Protein AF-A0A497D107-F1 (afdb_monomer)

Secondary structure (DSSP, 8-state):
--TTHHHHHHHHHTTSS-----TT--PPPHHHHHHHHHHHHHT-

Mean predicted aligned error: 3.21 Å

Foldseek 3Di:
DDPPQLVLLLCVLVVNDDSDDDPPDDHDDPVSSVVSNVVSVVVD

Nearest PDB structures (foldseek):
  2rfg-assembly1_D  TM=9.440E-01  e=7.222E-02  Hahella chejuensis
  3pb0-assembly4_D  TM=8.391E-01  e=2.545E-02  Thermotoga maritima
  1o5k-assembly1_A  TM=8.419E-01  e=2.716E-02  Thermotoga maritima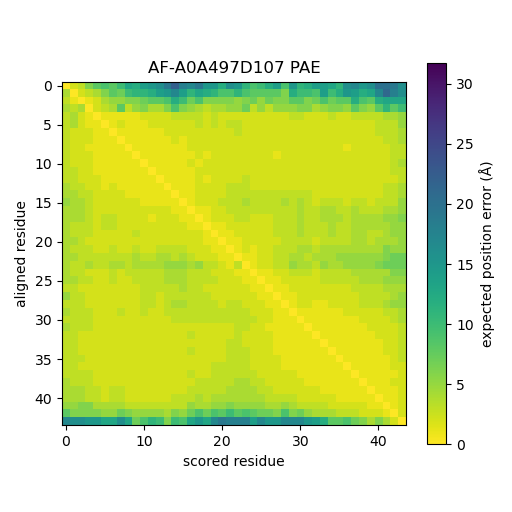 MSB8
  2ehh-assembly1_D  TM=9.278E-01  e=8.783E-02  Aquifex aeolicus
  3pb2-assembly1_A  TM=8.421E-01  e=4.287E-02  Thermotoga maritima

pLDDT: mean 91.41, std 7.49, range [62.5, 96.44]

Structure (mmCIF, N/CA/C/O backbone):
data_AF-A0A497D107-F1
#
_entry.id   AF-A0A497D107-F1
#
loop_
_atom_site.group_PDB
_atom_site.id
_atom_site.type_symbol
_atom_site.label_atom_id
_atom_site.label_alt_id
_atom_site.label_comp_id
_atom_site.label_asym_id
_atom_site.label_entity_id
_atom_site.label_seq_id
_atom_site.pdbx_PDB_ins_code
_atom_site.Cartn_x
_atom_site.Cartn_y
_atom_site.Cartn_z
_atom_site.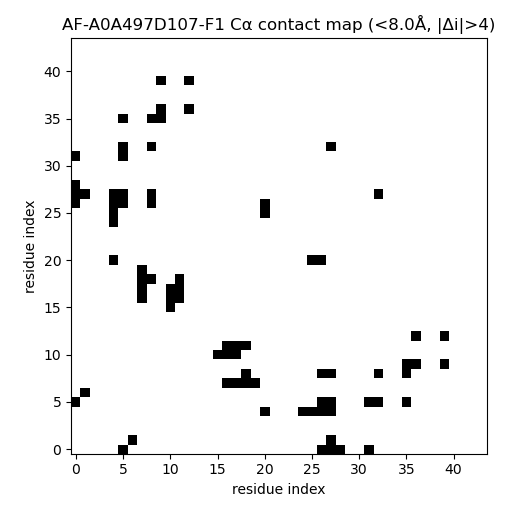occupancy
_atom_site.B_iso_or_equiv
_atom_site.auth_seq_id
_atom_site.auth_comp_id
_atom_site.auth_asym_id
_atom_site.auth_atom_id
_atom_site.pdbx_PDB_model_num
ATOM 1 N N . ASP A 1 1 ? 2.100 -1.914 -9.321 1.00 62.50 1 ASP A N 1
ATOM 2 C CA . ASP A 1 1 ? 1.897 -1.280 -8.001 1.00 62.50 1 ASP A CA 1
ATOM 3 C C . ASP A 1 1 ? 1.889 -2.296 -6.892 1.00 62.50 1 ASP A C 1
ATOM 5 O O . ASP A 1 1 ? 0.917 -3.011 -6.695 1.00 62.50 1 ASP A O 1
ATOM 9 N N . GLY A 1 2 ? 3.023 -2.429 -6.225 1.00 69.12 2 GLY A N 1
ATOM 10 C CA . GLY A 1 2 ? 3.244 -3.474 -5.235 1.00 69.12 2 GLY A CA 1
ATOM 11 C C . GLY A 1 2 ? 4.195 -3.003 -4.149 1.00 69.12 2 GLY A C 1
ATOM 12 O O . GLY A 1 2 ? 4.434 -1.805 -3.995 1.00 69.12 2 GLY A O 1
ATOM 13 N N . ASN A 1 3 ? 4.730 -3.952 -3.386 1.00 81.12 3 ASN A N 1
ATOM 14 C CA . ASN A 1 3 ? 5.713 -3.689 -2.338 1.00 81.12 3 ASN A CA 1
ATOM 15 C C . ASN A 1 3 ? 6.977 -3.024 -2.932 1.00 81.12 3 ASN A C 1
ATOM 17 O O . ASN A 1 3 ? 7.493 -3.557 -3.917 1.00 81.12 3 ASN A O 1
ATOM 21 N N . PRO A 1 4 ? 7.504 -1.906 -2.382 1.00 88.88 4 PRO A N 1
ATOM 22 C CA . PRO A 1 4 ? 7.065 -1.144 -1.197 1.00 88.88 4 PRO A CA 1
ATOM 23 C C . PRO A 1 4 ? 6.122 0.041 -1.459 1.00 88.88 4 PRO A C 1
ATOM 25 O O . PRO A 1 4 ? 5.617 0.618 -0.497 1.00 88.88 4 PRO A O 1
ATOM 28 N N . ALA A 1 5 ? 5.834 0.397 -2.712 1.00 91.56 5 ALA A N 1
ATOM 29 C CA . ALA A 1 5 ? 4.998 1.553 -3.053 1.00 91.56 5 ALA A CA 1
ATOM 30 C C . ALA A 1 5 ? 3.585 1.487 -2.440 1.00 91.56 5 ALA A C 1
ATOM 32 O O . ALA A 1 5 ? 3.132 2.443 -1.817 1.00 91.56 5 ALA A O 1
ATOM 33 N N . GLY A 1 6 ? 2.908 0.337 -2.536 1.00 92.56 6 GLY A N 1
ATOM 34 C CA . GLY A 1 6 ? 1.549 0.182 -1.995 1.00 92.56 6 GLY A CA 1
ATOM 35 C C . GLY A 1 6 ? 1.487 0.226 -0.467 1.00 92.56 6 GLY A C 1
ATOM 36 O O . GLY A 1 6 ? 0.578 0.829 0.100 1.00 92.56 6 GLY A O 1
ATOM 37 N N . VAL A 1 7 ? 2.485 -0.356 0.207 1.00 93.62 7 VAL A N 1
ATOM 38 C CA . VAL A 1 7 ? 2.590 -0.297 1.675 1.00 93.62 7 VAL A CA 1
ATOM 39 C C . VAL A 1 7 ? 2.852 1.139 2.119 1.00 93.62 7 VAL A C 1
ATOM 41 O O . VAL A 1 7 ? 2.240 1.607 3.076 1.00 93.62 7 VAL A O 1
ATOM 44 N N . LYS A 1 8 ? 3.708 1.868 1.397 1.00 94.19 8 LYS A N 1
ATOM 45 C CA . LYS A 1 8 ? 4.022 3.258 1.722 1.00 94.19 8 LYS A CA 1
ATOM 46 C C . LYS A 1 8 ? 2.823 4.183 1.531 1.00 94.19 8 LYS A C 1
ATOM 48 O O . LYS A 1 8 ? 2.525 4.961 2.434 1.00 94.19 8 LYS A O 1
ATOM 53 N N . LYS A 1 9 ? 2.060 3.986 0.450 1.00 94.81 9 LYS A N 1
ATOM 54 C CA . LYS A 1 9 ? 0.784 4.676 0.233 1.00 94.81 9 LYS A CA 1
ATOM 55 C C . LYS A 1 9 ? -0.209 4.416 1.364 1.00 94.81 9 LYS A C 1
ATOM 57 O O . LYS A 1 9 ? -0.865 5.331 1.845 1.00 94.81 9 LYS A O 1
ATOM 62 N N . ALA A 1 10 ? -0.318 3.167 1.813 1.00 94.12 10 ALA A N 1
ATOM 63 C CA . ALA A 1 10 ? -1.221 2.812 2.900 1.00 94.12 10 ALA A CA 1
ATOM 64 C C . ALA A 1 10 ? -0.822 3.471 4.232 1.00 94.12 10 ALA A C 1
ATOM 66 O O . ALA A 1 10 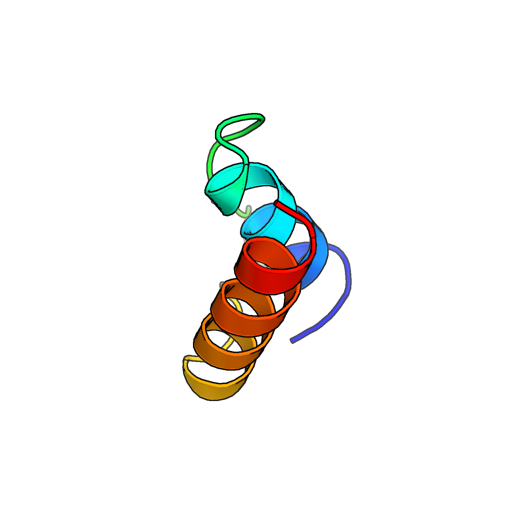? -1.670 4.021 4.934 1.00 94.12 10 ALA A O 1
ATOM 67 N N . LEU A 1 11 ? 0.470 3.458 4.568 1.00 94.56 11 LEU A N 1
ATOM 68 C CA . LEU A 1 11 ? 0.980 4.084 5.789 1.00 94.56 11 LEU A CA 1
ATOM 69 C C . LEU A 1 11 ? 0.883 5.617 5.751 1.00 94.56 11 LEU A C 1
ATOM 71 O O . LEU A 1 11 ? 0.642 6.227 6.795 1.00 94.56 11 LEU A O 1
ATOM 75 N N . SER A 1 12 ? 1.015 6.244 4.578 1.00 95.25 12 SER A N 1
ATOM 76 C CA . SER A 1 12 ? 0.835 7.694 4.445 1.00 95.25 12 SER A CA 1
A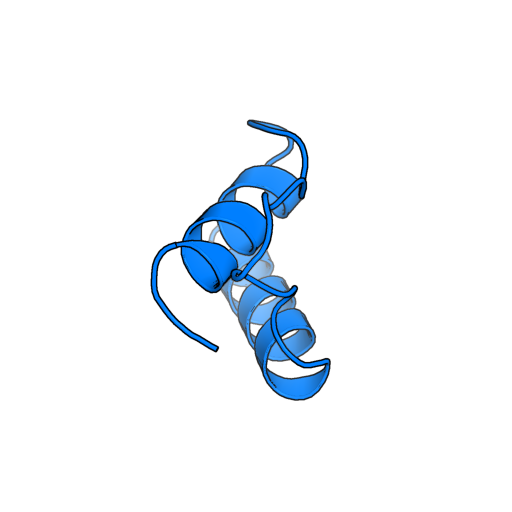TOM 77 C C . SER A 1 12 ? -0.615 8.123 4.645 1.00 95.25 12 SER A C 1
ATOM 79 O O . SER A 1 12 ? -0.872 9.091 5.355 1.00 95.25 12 SER A O 1
ATOM 81 N N . LEU A 1 13 ? -1.581 7.341 4.152 1.00 94.06 13 LEU A N 1
ATOM 82 C CA . LEU A 1 13 ? -3.013 7.557 4.409 1.00 94.06 13 LEU A CA 1
ATOM 83 C C . LEU A 1 13 ? -3.390 7.430 5.896 1.00 94.06 13 LEU A C 1
ATOM 85 O O . LEU A 1 13 ? -4.401 7.981 6.339 1.00 94.06 13 LEU A O 1
ATOM 89 N N . LEU A 1 14 ? -2.577 6.719 6.677 1.00 94.38 14 LEU A N 1
ATOM 90 C CA . LEU A 1 14 ? -2.698 6.626 8.131 1.00 94.38 14 LEU A CA 1
ATOM 91 C C . LEU A 1 14 ? -1.926 7.727 8.879 1.00 94.38 14 LEU A C 1
ATOM 93 O O . LEU A 1 14 ? -1.946 7.736 10.106 1.00 94.38 14 LEU A O 1
ATOM 97 N N . ASN A 1 15 ? -1.292 8.664 8.167 1.00 94.50 15 ASN A N 1
ATOM 98 C CA . ASN A 1 15 ? -0.417 9.711 8.707 1.00 94.50 15 ASN A CA 1
ATOM 99 C C . ASN A 1 15 ? 0.796 9.171 9.495 1.00 94.50 15 ASN A C 1
ATOM 101 O O . ASN A 1 15 ? 1.248 9.805 10.444 1.00 94.50 15 ASN A O 1
ATOM 105 N N . ILE A 1 16 ? 1.324 7.996 9.126 1.00 96.25 16 ILE A N 1
ATOM 106 C CA . ILE A 1 16 ? 2.471 7.367 9.812 1.00 96.25 16 ILE A CA 1
ATOM 107 C C . ILE A 1 16 ? 3.807 7.748 9.155 1.00 96.25 16 ILE A C 1
ATOM 109 O O . ILE A 1 16 ? 4.818 7.904 9.835 1.00 96.25 16 ILE A O 1
ATOM 113 N N . THR A 1 17 ? 3.842 7.864 7.826 1.00 95.00 17 THR A N 1
ATOM 114 C CA . THR A 1 17 ? 5.060 8.166 7.058 1.00 95.00 17 THR A CA 1
ATOM 115 C C . THR A 1 17 ? 4.721 8.946 5.792 1.00 95.00 17 THR A C 1
ATOM 117 O O . THR A 1 17 ? 3.594 8.887 5.312 1.00 95.00 17 THR A O 1
ATOM 120 N N . GLU A 1 18 ? 5.688 9.665 5.232 1.00 93.12 18 GLU A N 1
ATOM 121 C CA . GLU A 1 18 ? 5.515 10.361 3.957 1.00 93.12 18 GLU A CA 1
ATOM 122 C C . GLU A 1 18 ? 5.432 9.375 2.784 1.00 93.12 18 GLU A C 1
ATOM 124 O O . GLU A 1 18 ? 6.091 8.329 2.772 1.00 93.12 18 GLU A O 1
ATOM 129 N N . ASP A 1 19 ? 4.676 9.740 1.749 1.00 91.12 19 ASP A N 1
ATOM 130 C CA . ASP A 1 19 ? 4.537 8.971 0.506 1.00 91.12 19 ASP A CA 1
ATOM 131 C C . ASP A 1 19 ? 5.724 9.199 -0.447 1.00 91.12 19 ASP A C 1
ATOM 133 O O . ASP A 1 19 ? 5.568 9.519 -1.617 1.00 91.12 19 ASP A O 1
ATOM 137 N N . TYR A 1 20 ? 6.945 9.100 0.084 1.00 93.69 20 TYR A N 1
ATOM 138 C CA . TYR A 1 20 ? 8.174 9.346 -0.667 1.00 93.69 20 TYR A CA 1
ATOM 139 C C . TYR A 1 20 ? 8.859 8.038 -1.063 1.00 93.69 20 TYR A C 1
ATOM 141 O O . TYR A 1 20 ? 9.266 7.245 -0.207 1.00 93.69 20 TYR A O 1
ATOM 149 N N . LEU A 1 21 ? 9.066 7.820 -2.358 1.00 92.69 21 LEU A N 1
ATOM 150 C CA . LEU A 1 21 ? 9.783 6.663 -2.891 1.00 92.69 21 LEU A CA 1
ATOM 151 C C . LEU A 1 21 ? 11.064 7.119 -3.597 1.00 92.69 21 LEU A C 1
ATOM 153 O O . LEU A 1 21 ? 11.081 8.119 -4.307 1.00 92.69 21 LEU A O 1
ATOM 157 N N . ARG A 1 22 ? 12.156 6.374 -3.392 1.00 94.00 22 ARG A N 1
ATOM 158 C CA . ARG A 1 22 ? 13.407 6.594 -4.129 1.00 94.00 22 ARG A CA 1
ATOM 159 C C . ARG A 1 22 ? 13.364 5.817 -5.437 1.00 94.00 22 ARG A C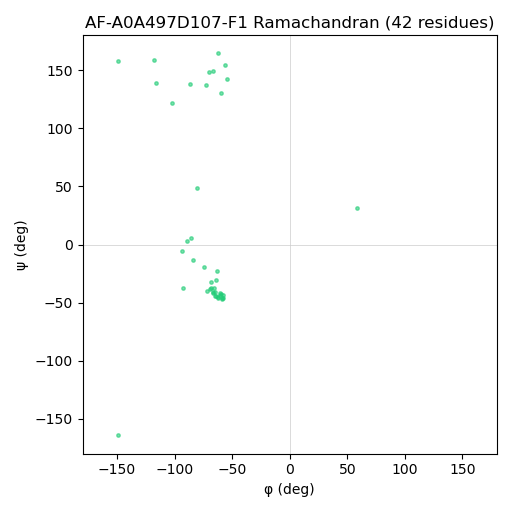 1
ATOM 161 O O . ARG A 1 22 ? 12.987 4.645 -5.437 1.00 94.00 22 ARG A O 1
ATOM 168 N N . LEU A 1 23 ? 13.833 6.439 -6.515 1.00 92.75 23 LEU A N 1
ATOM 169 C CA . LEU A 1 23 ? 14.005 5.765 -7.800 1.00 92.75 23 LEU A CA 1
ATOM 170 C C . LEU A 1 23 ? 14.875 4.498 -7.638 1.00 92.75 23 LEU A C 1
ATOM 172 O O . LEU A 1 23 ? 15.810 4.502 -6.833 1.00 92.75 23 LEU A O 1
ATOM 176 N N . PRO A 1 24 ? 14.562 3.403 -8.357 1.00 90.81 24 PRO A N 1
ATOM 177 C CA . PRO A 1 24 ? 13.641 3.320 -9.499 1.00 90.81 24 PRO A CA 1
ATOM 178 C C . PRO A 1 24 ? 12.164 3.113 -9.12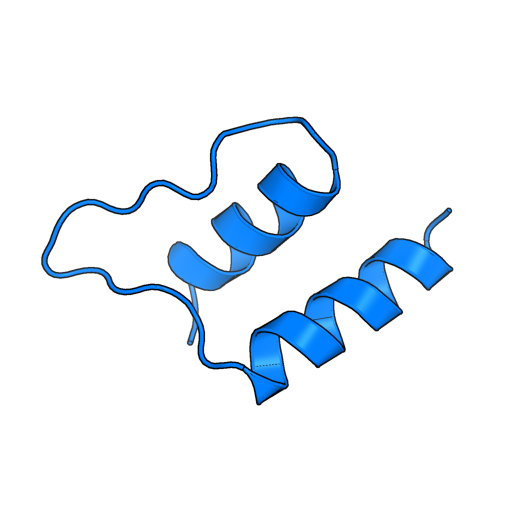0 1.00 90.81 24 PRO A C 1
ATOM 180 O O . PRO A 1 24 ? 11.336 2.893 -9.999 1.00 90.81 24 PRO A O 1
ATOM 183 N N . LEU A 1 25 ? 11.822 3.134 -7.829 1.00 91.06 25 LEU A N 1
ATOM 184 C CA . LEU A 1 25 ? 10.449 2.939 -7.380 1.00 91.06 25 LEU A CA 1
ATOM 185 C C . LEU A 1 25 ? 9.606 4.171 -7.700 1.00 91.06 25 LEU A C 1
ATOM 187 O O . LEU A 1 25 ? 10.033 5.303 -7.476 1.00 91.06 25 LEU A O 1
ATOM 191 N N . VAL A 1 26 ? 8.398 3.915 -8.183 1.00 91.31 26 VAL A N 1
ATOM 192 C CA . VAL A 1 26 ? 7.408 4.933 -8.530 1.00 91.31 26 VAL A CA 1
ATOM 193 C C . VAL A 1 26 ? 6.171 4.765 -7.663 1.00 91.31 26 VAL A C 1
ATOM 195 O O . VAL A 1 26 ? 5.940 3.695 -7.089 1.00 91.31 26 VAL A O 1
ATOM 198 N N . GLU A 1 27 ? 5.401 5.841 -7.548 1.00 92.00 27 GLU A N 1
ATOM 199 C CA . GLU A 1 27 ? 4.110 5.833 -6.867 1.00 92.00 27 GLU A CA 1
ATOM 200 C C . GLU A 1 27 ? 3.175 4.780 -7.469 1.00 92.00 27 GLU A C 1
ATOM 202 O O . GLU A 1 27 ? 3.304 4.386 -8.631 1.00 92.00 27 GLU A O 1
ATOM 207 N N . VAL A 1 28 ? 2.229 4.307 -6.656 1.00 93.94 28 VAL A N 1
ATOM 208 C CA . VAL A 1 28 ? 1.184 3.414 -7.158 1.00 93.94 28 VAL A CA 1
ATOM 209 C C . VAL A 1 28 ? 0.273 4.159 -8.130 1.00 93.94 28 VAL A C 1
ATOM 211 O O . VAL A 1 28 ? 0.042 5.355 -7.966 1.00 93.94 28 VAL A O 1
ATOM 214 N N . ASN A 1 29 ? -0.289 3.458 -9.113 1.00 94.00 29 ASN A N 1
ATOM 215 C CA . ASN A 1 29 ? -1.264 4.048 -10.012 1.00 94.00 29 ASN A CA 1
ATOM 216 C C . ASN A 1 29 ? -2.528 4.514 -9.268 1.00 94.00 29 ASN A C 1
ATOM 218 O O . ASN A 1 29 ? -2.809 4.126 -8.125 1.00 94.00 29 ASN A O 1
ATOM 222 N N . GLN A 1 30 ? -3.306 5.342 -9.960 1.00 94.06 30 GLN A N 1
ATOM 223 C CA . GLN A 1 30 ? -4.510 5.959 -9.417 1.00 94.06 30 GLN A CA 1
ATOM 224 C C . GLN A 1 30 ? -5.556 4.922 -8.974 1.00 94.06 30 GLN A C 1
ATOM 226 O O . GLN A 1 30 ? -6.101 5.036 -7.877 1.00 94.06 30 GLN A O 1
ATOM 231 N N . ASP A 1 31 ? -5.781 3.870 -9.766 1.00 95.50 31 ASP A N 1
ATOM 232 C CA . ASP A 1 31 ? -6.768 2.826 -9.458 1.00 95.50 31 ASP A CA 1
ATOM 233 C C . ASP A 1 31 ? -6.443 2.104 -8.137 1.00 95.50 31 ASP A C 1
ATOM 235 O O . ASP A 1 31 ? -7.318 1.843 -7.302 1.00 95.50 31 ASP A O 1
ATOM 239 N N . VAL A 1 32 ? -5.162 1.798 -7.910 1.00 93.50 32 VAL A N 1
ATOM 240 C CA . VAL A 1 32 ? -4.671 1.157 -6.686 1.00 93.50 32 VAL A CA 1
ATOM 241 C C . VAL A 1 32 ? -4.701 2.133 -5.514 1.00 93.50 32 VAL A C 1
ATOM 243 O O . VAL A 1 32 ? -5.106 1.732 -4.420 1.00 93.50 32 VAL A O 1
ATOM 246 N N . ALA A 1 33 ? -4.344 3.403 -5.720 1.00 94.25 33 ALA A N 1
ATOM 247 C CA . ALA A 1 33 ? -4.442 4.436 -4.690 1.00 94.25 33 ALA A CA 1
ATOM 248 C C . ALA A 1 33 ? -5.885 4.597 -4.179 1.00 94.25 33 ALA A C 1
ATOM 250 O O . ALA A 1 33 ? -6.118 4.603 -2.967 1.00 94.25 33 ALA A O 1
ATOM 251 N N . GLU A 1 34 ? -6.865 4.653 -5.083 1.00 96.31 34 GLU A N 1
ATOM 252 C CA . GLU A 1 34 ? -8.284 4.755 -4.731 1.00 96.31 34 GLU A CA 1
ATOM 253 C C . GLU A 1 34 ? -8.791 3.512 -4.000 1.00 96.31 34 GLU A C 1
ATOM 255 O O . GLU A 1 34 ? -9.525 3.618 -3.011 1.00 96.31 34 GLU A O 1
ATOM 260 N N . LYS A 1 35 ? -8.374 2.322 -4.448 1.00 95.25 35 LYS A N 1
ATOM 261 C CA . LYS A 1 35 ? -8.715 1.065 -3.778 1.00 95.25 35 LYS A CA 1
ATOM 262 C C . LYS A 1 35 ? -8.152 1.019 -2.355 1.00 95.25 35 LYS A C 1
ATOM 264 O O . LYS A 1 35 ? -8.888 0.672 -1.431 1.00 95.25 35 LYS A O 1
ATOM 269 N N . LEU A 1 36 ? -6.886 1.401 -2.165 1.00 94.12 36 LEU A N 1
ATOM 270 C CA . LEU A 1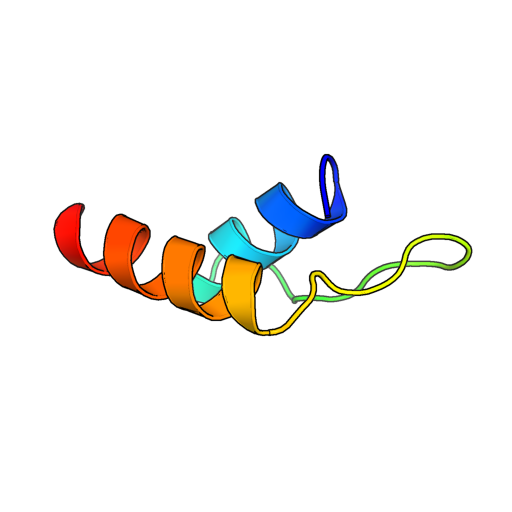 36 ? -6.246 1.475 -0.847 1.00 94.12 36 LEU A CA 1
ATOM 271 C C . LEU A 1 36 ? -6.959 2.471 0.070 1.00 94.12 36 LEU A C 1
ATOM 273 O O . LEU A 1 36 ? -7.240 2.142 1.220 1.00 94.12 36 LEU A O 1
ATOM 277 N N . PHE A 1 37 ? -7.324 3.647 -0.444 1.00 95.06 37 PHE A N 1
ATOM 278 C CA . PHE A 1 37 ? -8.072 4.645 0.317 1.00 95.06 37 PHE A CA 1
ATOM 279 C C . PHE A 1 37 ? -9.415 4.109 0.829 1.00 95.06 37 PHE A C 1
ATOM 281 O O . PHE A 1 37 ? -9.730 4.255 2.012 1.00 95.06 37 PHE A O 1
ATOM 288 N N . ARG A 1 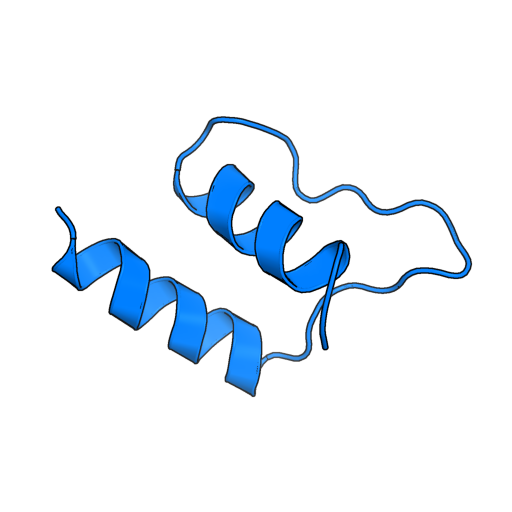38 ? -10.195 3.444 -0.035 1.00 96.44 38 ARG A N 1
ATOM 289 C CA . ARG A 1 38 ? -11.489 2.854 0.351 1.00 96.44 38 ARG A CA 1
ATOM 290 C C . ARG A 1 38 ? -11.324 1.765 1.412 1.00 96.44 38 ARG A C 1
ATOM 292 O O . ARG A 1 38 ? -12.062 1.779 2.392 1.00 96.44 38 ARG A O 1
ATOM 299 N N . LEU A 1 39 ? -10.352 0.866 1.240 1.00 95.12 39 LEU A N 1
ATOM 300 C CA . LEU A 1 39 ? -10.089 -0.225 2.185 1.00 95.12 39 LEU A CA 1
ATOM 301 C C . LEU A 1 39 ? -9.636 0.297 3.553 1.00 95.12 39 LEU A C 1
ATOM 303 O O . LEU A 1 39 ? -10.149 -0.142 4.574 1.00 95.12 39 LEU A O 1
ATOM 307 N N . ILE A 1 40 ? -8.726 1.275 3.594 1.00 94.44 40 ILE A N 1
ATOM 308 C CA . ILE A 1 40 ? -8.248 1.860 4.857 1.00 94.44 40 ILE A CA 1
ATOM 309 C C . ILE A 1 40 ? -9.365 2.614 5.575 1.00 94.44 40 ILE A C 1
ATOM 311 O O . ILE A 1 40 ? -9.470 2.543 6.797 1.00 94.44 40 ILE A O 1
ATOM 315 N N . ARG A 1 41 ? -10.232 3.306 4.830 1.00 94.19 41 ARG A N 1
ATOM 316 C CA . ARG A 1 41 ? -11.393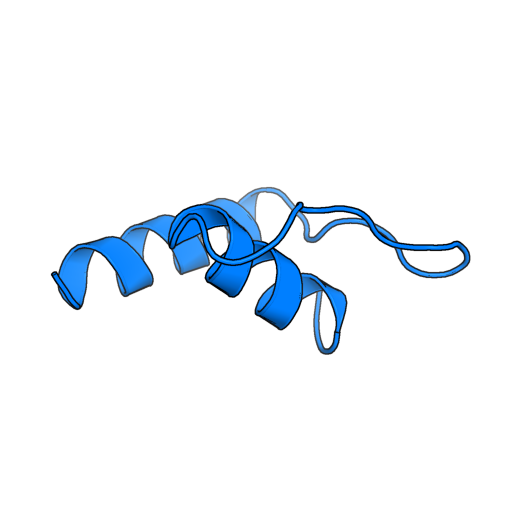 3.989 5.406 1.00 94.19 41 ARG A CA 1
ATOM 317 C C . ARG A 1 41 ? -12.391 3.018 6.046 1.00 94.19 41 ARG A C 1
ATOM 319 O O . ARG A 1 41 ? -13.035 3.414 7.001 1.00 94.19 41 ARG A O 1
ATOM 326 N N . GLN A 1 42 ? -12.514 1.789 5.542 1.00 94.38 42 GLN A N 1
ATOM 327 C CA . GLN A 1 42 ? -13.370 0.750 6.137 1.00 94.38 42 GLN A CA 1
ATOM 328 C C . GLN A 1 42 ? -12.793 0.140 7.422 1.00 94.38 42 GLN A C 1
ATOM 330 O O . GLN A 1 42 ? -13.532 -0.489 8.172 1.00 94.38 42 GLN A O 1
ATOM 335 N N . LEU A 1 43 ? -11.485 0.285 7.662 1.00 87.25 43 LEU A N 1
ATOM 336 C CA . LEU A 1 43 ? -10.828 -0.192 8.884 1.00 87.25 43 LEU A CA 1
ATOM 337 C C . LEU A 1 43 ? -10.943 0.798 10.054 1.00 87.25 43 LEU A C 1
ATOM 339 O O . LEU A 1 43 ? -10.610 0.428 11.179 1.00 87.25 43 LEU A O 1
ATOM 343 N N . LYS A 1 44 ? -11.359 2.043 9.788 1.00 65.00 44 LYS A N 1
ATOM 344 C CA . LYS A 1 44 ? -11.675 3.055 10.805 1.00 65.00 44 LYS A CA 1
ATOM 345 C C . LYS A 1 44 ? -13.160 3.029 11.132 1.00 65.00 44 LYS A C 1
ATOM 347 O O . LYS A 1 44 ? -13.471 3.240 12.321 1.00 65.00 44 LYS A O 1
#

Radius of gyration: 10.05 Å; Cα contacts (8 Å, |Δi|>4): 40; chains: 1; bounding box: 27×14×21 Å

Sequence (44 aa):
DGNPAGVKKALSLLNITEDYLRLPLVEVNQDVAEKLFRLIRQLK

Solvent-accessible surface area (backbone atoms only — not comparable to full-atom values): 2759 Å² total; per-residue (Å²): 120,45,90,63,38,46,57,36,49,54,37,28,77,69,72,74,46,74,77,76,68,66,80,93,51,62,79,48,52,68,72,58,50,54,51,50,52,56,56,55,60,72,76,105